Protein AF-A0A7W0V5D8-F1 (afdb_monomer_lite)

Sequence (46 aa):
VRATTATGEVQEFAAIARIDSPVEADYYRNGGILQTVLRRLTQPVA

Structure (mmCIF, N/CA/C/O backbone):
data_AF-A0A7W0V5D8-F1
#
_entry.id   AF-A0A7W0V5D8-F1
#
loop_
_atom_site.group_PDB
_atom_site.id
_atom_site.type_symbol
_atom_site.label_atom_id
_atom_site.label_alt_id
_atom_site.label_comp_id
_atom_site.label_asym_id
_atom_site.label_entity_id
_atom_site.label_seq_id
_atom_site.pdbx_PDB_ins_code
_atom_site.Cartn_x
_atom_site.Cartn_y
_atom_site.Cartn_z
_atom_site.occupancy
_atom_site.B_iso_or_equiv
_atom_site.auth_seq_id
_atom_site.auth_comp_id
_atom_site.auth_asym_id
_atom_site.auth_atom_id
_atom_site.pdbx_PDB_model_num
ATOM 1 N N . VAL A 1 1 ? -9.307 2.203 7.956 1.00 93.25 1 VAL A N 1
ATOM 2 C CA . VAL A 1 1 ? -8.443 1.566 8.983 1.00 93.25 1 VAL A CA 1
ATOM 3 C C . VAL A 1 1 ? -9.198 1.513 10.300 1.00 93.25 1 VAL A C 1
ATOM 5 O O . VAL A 1 1 ? -10.099 2.326 10.484 1.00 93.25 1 VAL A O 1
ATOM 8 N N . ARG A 1 2 ? -8.895 0.537 11.164 1.00 97.19 2 ARG A N 1
ATOM 9 C CA . ARG A 1 2 ? -9.590 0.325 12.442 1.00 97.19 2 ARG A CA 1
ATOM 10 C C . ARG A 1 2 ? -8.620 0.508 13.601 1.00 97.19 2 ARG A C 1
ATOM 12 O O . ARG A 1 2 ? -7.526 -0.047 13.553 1.00 97.19 2 ARG A O 1
ATOM 19 N N . ALA A 1 3 ? -9.034 1.240 14.626 1.00 97.25 3 ALA A N 1
ATOM 20 C CA . ALA A 1 3 ? -8.362 1.288 15.919 1.00 97.25 3 ALA A CA 1
ATOM 21 C C . ALA A 1 3 ? -9.297 0.712 16.985 1.00 97.25 3 ALA A C 1
ATOM 23 O O . ALA A 1 3 ? -10.500 0.956 16.937 1.00 97.25 3 ALA A O 1
ATOM 24 N N . THR A 1 4 ? -8.748 -0.066 17.918 1.00 98.00 4 THR A N 1
ATOM 25 C CA . THR A 1 4 ? -9.508 -0.626 19.046 1.00 98.00 4 THR A CA 1
ATOM 26 C C . THR A 1 4 ? -9.065 0.073 20.321 1.00 98.00 4 THR A C 1
ATOM 28 O O . THR A 1 4 ? -7.865 0.158 20.588 1.00 98.00 4 THR A O 1
ATOM 31 N N . THR A 1 5 ? -10.012 0.605 21.087 1.00 95.69 5 THR A N 1
ATOM 32 C CA . THR A 1 5 ?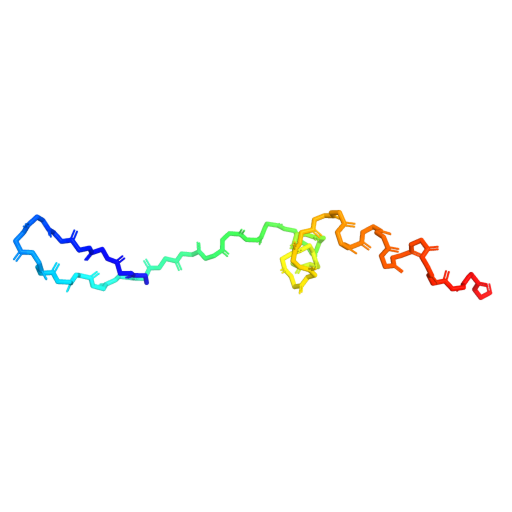 -9.734 1.257 22.370 1.00 95.69 5 THR A CA 1
ATOM 33 C C . THR A 1 5 ? -9.471 0.218 23.464 1.00 95.69 5 THR A C 1
ATOM 35 O O . THR A 1 5 ? -9.746 -0.972 23.302 1.00 95.69 5 THR A O 1
ATOM 38 N N . ALA A 1 6 ? -8.980 0.660 24.625 1.00 96.56 6 ALA A N 1
ATOM 39 C CA . ALA A 1 6 ? -8.771 -0.222 25.777 1.00 96.56 6 ALA A CA 1
ATOM 40 C C . ALA A 1 6 ? -10.073 -0.857 26.309 1.00 96.56 6 ALA A C 1
ATOM 42 O O . ALA A 1 6 ? -10.025 -1.890 26.969 1.00 96.56 6 ALA A O 1
ATOM 43 N N . THR A 1 7 ? -11.229 -0.256 26.014 1.00 96.12 7 THR A N 1
ATOM 44 C CA . THR A 1 7 ? -12.552 -0.786 26.373 1.00 96.12 7 THR A CA 1
ATOM 45 C C . THR A 1 7 ? -13.123 -1.731 25.311 1.00 96.12 7 THR A C 1
ATOM 47 O O . THR A 1 7 ? -14.197 -2.289 25.516 1.00 96.12 7 THR A O 1
ATOM 50 N N . GLY A 1 8 ? -12.419 -1.934 24.191 1.00 96.62 8 GLY A N 1
ATOM 51 C CA . GLY A 1 8 ? -12.842 -2.805 23.091 1.00 96.62 8 GLY A CA 1
ATOM 52 C C . GLY A 1 8 ? -13.707 -2.123 22.028 1.00 96.62 8 GLY A C 1
ATOM 53 O O . GLY A 1 8 ? -14.146 -2.784 21.090 1.00 96.62 8 GLY A O 1
ATOM 54 N N . GLU A 1 9 ? -13.945 -0.814 22.135 1.00 98.00 9 GLU A N 1
ATOM 55 C CA . GLU A 1 9 ? -14.661 -0.059 21.106 1.00 98.00 9 GLU A CA 1
ATOM 56 C C . GLU A 1 9 ? -13.812 0.050 19.834 1.00 98.00 9 GLU A C 1
ATOM 58 O O . GLU A 1 9 ? -12.611 0.327 19.894 1.00 98.00 9 GLU A O 1
ATOM 63 N N . VAL A 1 10 ? -14.434 -0.166 18.673 1.00 98.12 10 VAL A N 1
ATOM 64 C CA . VAL A 1 10 ? -13.762 -0.107 17.371 1.00 98.12 10 VAL A CA 1
ATOM 65 C C . VAL A 1 10 ? -14.130 1.188 16.661 1.00 98.12 10 VAL A C 1
ATOM 67 O O . VAL A 1 10 ? -15.285 1.397 16.300 1.00 98.12 10 VAL A O 1
ATOM 70 N N . GLN A 1 11 ? -13.124 2.019 16.390 1.00 97.62 11 GLN A N 1
ATOM 71 C CA . GLN A 1 11 ? -13.274 3.226 15.587 1.00 97.62 11 GLN A CA 1
ATOM 72 C C . GLN A 1 11 ? -12.733 3.003 14.174 1.00 97.62 11 GLN A C 1
ATOM 74 O O . GLN A 1 11 ? -11.578 2.607 13.983 1.00 97.62 11 GLN A O 1
ATOM 79 N N . GLU A 1 12 ? -13.565 3.297 13.177 1.00 98.12 12 GLU A N 1
ATOM 80 C CA . GLU A 1 12 ? -13.174 3.294 11.770 1.00 98.12 12 GLU A CA 1
ATOM 81 C C . GLU A 1 12 ? -12.887 4.710 11.275 1.00 98.12 12 GLU A C 1
ATOM 83 O O . GLU A 1 12 ? -13.637 5.646 11.549 1.00 98.12 12 GLU A O 1
ATOM 88 N N . PHE A 1 13 ? -11.805 4.865 10.514 1.00 97.38 13 PHE A N 1
ATOM 89 C CA . PHE A 1 13 ? -11.458 6.132 9.877 1.00 97.38 13 PHE A CA 1
ATOM 90 C C . PHE A 1 13 ? -10.759 5.923 8.531 1.00 97.38 13 PHE A C 1
ATOM 92 O O . PHE A 1 13 ? -10.178 4.863 8.250 1.00 97.38 13 PHE A O 1
ATOM 99 N N . ALA A 1 14 ? -10.835 6.946 7.679 1.00 97.69 14 ALA A N 1
ATOM 100 C CA . ALA A 1 14 ? -10.135 6.980 6.404 1.00 97.69 14 ALA A CA 1
ATOM 101 C C . ALA A 1 14 ? -8.637 7.244 6.620 1.00 97.69 14 ALA A C 1
ATOM 103 O O . ALA A 1 14 ? -8.253 8.063 7.452 1.00 97.69 14 ALA A O 1
ATOM 104 N N . ALA A 1 15 ? -7.792 6.561 5.851 1.00 96.69 15 ALA A N 1
ATOM 105 C CA . ALA A 1 15 ? -6.354 6.794 5.819 1.00 96.69 15 ALA A CA 1
ATOM 106 C C . ALA A 1 15 ? -5.855 6.716 4.377 1.00 96.69 15 ALA A C 1
ATOM 108 O O . ALA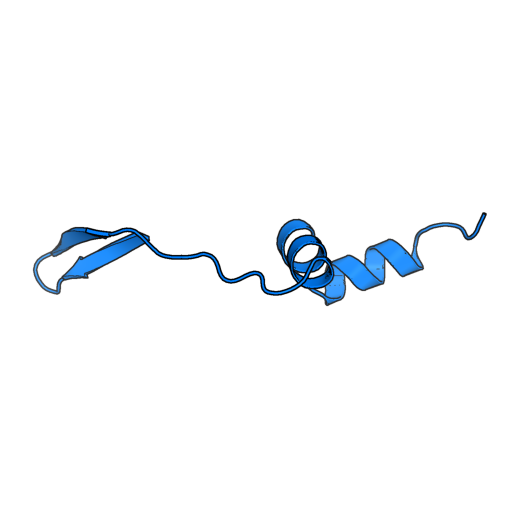 A 1 15 ? -6.410 5.981 3.559 1.00 96.69 15 ALA A O 1
ATOM 109 N N . ILE A 1 16 ? -4.796 7.464 4.083 1.00 96.44 16 ILE A N 1
ATOM 110 C CA . ILE A 1 16 ?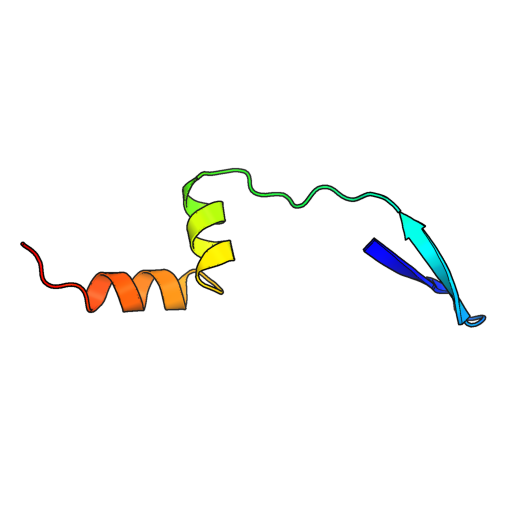 -4.147 7.453 2.774 1.00 96.44 16 ILE A CA 1
ATOM 111 C C . ILE A 1 16 ? -3.091 6.347 2.780 1.00 96.44 16 ILE A C 1
ATOM 113 O O . ILE A 1 16 ? -2.161 6.382 3.585 1.00 96.44 16 ILE A O 1
ATOM 117 N N . ALA A 1 17 ? -3.208 5.385 1.866 1.00 94.50 17 ALA A N 1
ATOM 118 C CA . ALA A 1 17 ? -2.116 4.46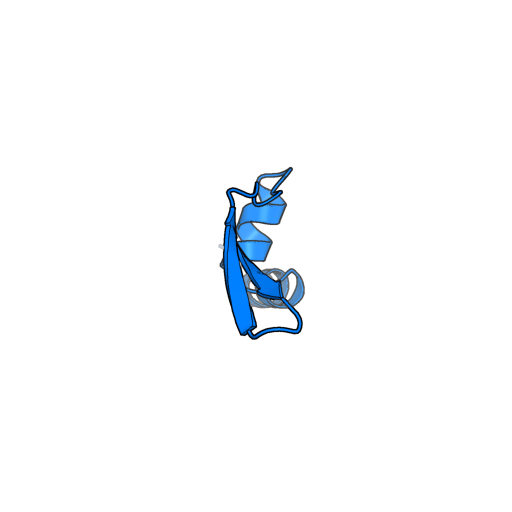4 1.569 1.00 94.50 17 ALA A CA 1
ATOM 119 C C . ALA A 1 17 ? -1.050 5.221 0.760 1.00 94.50 17 ALA A C 1
ATOM 121 O O . ALA A 1 17 ? -1.237 5.477 -0.428 1.00 94.50 17 ALA A O 1
ATOM 122 N N . ARG A 1 18 ? 0.031 5.649 1.423 1.00 97.31 18 ARG A N 1
ATOM 123 C CA . ARG A 1 18 ? 1.100 6.451 0.811 1.00 97.31 18 ARG A CA 1
ATOM 124 C C . ARG A 1 18 ? 1.955 5.587 -0.111 1.00 97.31 18 ARG A C 1
ATOM 126 O O . ARG A 1 18 ? 2.734 4.761 0.352 1.00 97.31 18 ARG A O 1
ATOM 133 N N . ILE A 1 19 ? 1.756 5.789 -1.405 1.00 97.50 19 ILE A N 1
ATOM 134 C CA . ILE A 1 19 ? 2.587 5.288 -2.493 1.00 97.50 19 ILE A CA 1
ATOM 135 C C . ILE A 1 19 ? 2.956 6.533 -3.286 1.00 97.50 19 ILE A C 1
ATOM 137 O O . ILE A 1 19 ? 2.113 7.095 -3.986 1.00 97.50 19 ILE A O 1
ATOM 141 N N . ASP A 1 20 ? 4.186 6.993 -3.115 1.00 97.81 20 ASP A N 1
ATOM 142 C CA . ASP A 1 20 ? 4.628 8.287 -3.627 1.00 97.81 20 ASP A CA 1
ATOM 143 C C . ASP A 1 20 ? 5.275 8.159 -5.018 1.00 97.81 20 ASP A C 1
ATOM 145 O O . ASP A 1 20 ? 5.474 9.157 -5.712 1.00 97.81 20 ASP A O 1
ATOM 149 N N . SER A 1 21 ? 5.561 6.931 -5.469 1.00 97.56 21 SER A N 1
ATOM 150 C CA . SER A 1 21 ? 6.161 6.659 -6.776 1.00 97.56 21 SER A CA 1
ATOM 151 C C . SER A 1 21 ? 5.571 5.422 -7.477 1.00 97.56 21 SER A C 1
ATOM 153 O O . SER A 1 21 ? 5.103 4.487 -6.820 1.00 97.56 21 SER A O 1
ATOM 155 N N . PRO A 1 22 ? 5.634 5.344 -8.824 1.00 96.94 22 PRO A N 1
ATOM 156 C CA . PRO A 1 22 ? 5.241 4.138 -9.558 1.00 96.94 22 PRO A CA 1
ATOM 157 C C . PRO A 1 22 ? 6.008 2.883 -9.112 1.00 96.94 22 PRO A C 1
ATOM 159 O O . PRO A 1 22 ? 5.435 1.799 -9.041 1.00 96.94 22 PRO A O 1
ATOM 162 N N . VAL A 1 23 ? 7.287 3.036 -8.752 1.00 96.44 23 VAL A N 1
ATOM 163 C CA . VAL A 1 23 ? 8.145 1.938 -8.279 1.00 96.44 23 VAL A CA 1
ATOM 164 C C . VAL A 1 23 ? 7.667 1.389 -6.930 1.00 96.44 23 VAL A C 1
ATOM 166 O O . VAL A 1 23 ? 7.660 0.175 -6.731 1.00 96.44 23 VAL A O 1
ATOM 169 N N . GLU A 1 24 ? 7.211 2.247 -6.015 1.00 97.62 24 GLU A N 1
ATOM 170 C CA . GLU A 1 24 ? 6.616 1.807 -4.747 1.00 97.62 24 GLU A CA 1
ATOM 171 C C . GLU A 1 24 ? 5.320 1.024 -4.955 1.00 97.62 24 GLU A C 1
ATOM 173 O O . GLU A 1 24 ? 5.081 0.049 -4.241 1.00 97.62 24 GLU A O 1
ATOM 178 N N . ALA A 1 25 ? 4.509 1.390 -5.954 1.00 97.12 25 ALA A N 1
ATOM 179 C CA . ALA A 1 25 ? 3.309 0.632 -6.297 1.00 97.12 25 ALA A CA 1
ATOM 180 C C . ALA A 1 25 ? 3.664 -0.801 -6.722 1.00 97.12 25 ALA A C 1
ATOM 182 O O . ALA A 1 25 ? 2.998 -1.758 -6.321 1.00 97.12 25 ALA A O 1
ATOM 183 N N . ASP A 1 26 ? 4.737 -0.958 -7.497 1.00 96.31 26 ASP A N 1
ATOM 184 C CA . ASP A 1 26 ? 5.234 -2.269 -7.906 1.00 96.31 26 ASP A CA 1
ATOM 185 C C . ASP A 1 26 ? 5.777 -3.059 -6.719 1.00 96.31 26 ASP A C 1
ATOM 187 O O . ASP A 1 26 ? 5.461 -4.240 -6.583 1.00 96.31 26 ASP A O 1
ATOM 191 N N . TYR A 1 27 ? 6.546 -2.427 -5.829 1.00 97.19 27 TYR A N 1
ATOM 192 C CA . TYR A 1 27 ? 7.033 -3.077 -4.611 1.00 97.19 27 TYR A CA 1
ATOM 193 C C . TYR A 1 27 ? 5.882 -3.523 -3.712 1.00 97.19 27 TYR A C 1
ATOM 195 O O . TYR A 1 27 ? 5.889 -4.663 -3.250 1.00 97.19 27 TYR A O 1
ATOM 203 N N . TYR A 1 28 ? 4.872 -2.674 -3.512 1.00 97.19 28 TYR A N 1
ATOM 204 C CA . TYR A 1 28 ? 3.680 -2.995 -2.731 1.00 97.19 28 TYR A CA 1
ATOM 205 C C . TYR A 1 28 ? 2.944 -4.213 -3.304 1.00 97.19 28 TYR A C 1
ATOM 207 O O . TYR A 1 28 ? 2.719 -5.189 -2.588 1.00 97.19 28 TYR A O 1
ATOM 215 N N . ARG A 1 29 ? 2.650 -4.214 -4.612 1.00 96.25 29 ARG A N 1
ATOM 216 C CA . ARG A 1 29 ? 1.977 -5.341 -5.289 1.00 96.25 29 ARG A CA 1
ATOM 217 C C . ARG A 1 29 ? 2.789 -6.630 -5.241 1.00 96.25 29 ARG A C 1
ATOM 219 O O . ARG A 1 29 ? 2.226 -7.716 -5.165 1.00 96.25 29 ARG A O 1
ATOM 226 N N . ASN A 1 30 ? 4.112 -6.515 -5.285 1.00 96.62 30 ASN A N 1
ATOM 227 C CA . ASN A 1 30 ? 5.011 -7.658 -5.276 1.00 96.62 30 ASN A CA 1
ATOM 228 C C . ASN A 1 30 ? 5.294 -8.221 -3.875 1.00 96.62 30 ASN A C 1
ATOM 230 O O . ASN A 1 30 ? 5.970 -9.249 -3.787 1.00 96.62 30 ASN A O 1
ATOM 234 N N . GLY A 1 31 ? 4.793 -7.596 -2.804 1.00 95.88 31 GLY A N 1
ATOM 235 C CA . GLY A 1 31 ? 5.071 -8.006 -1.424 1.00 95.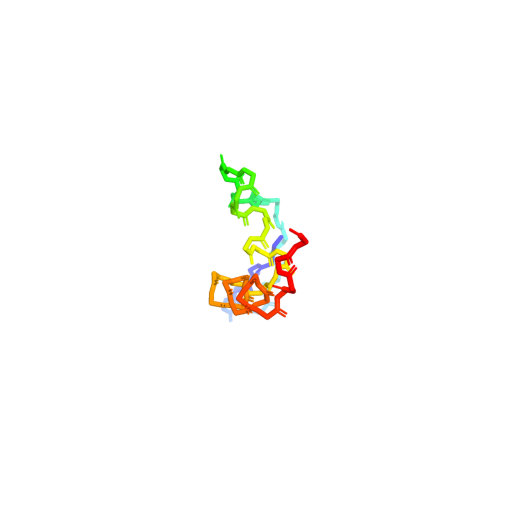88 31 GLY A CA 1
ATOM 236 C C . GLY A 1 31 ? 6.446 -7.562 -0.911 1.00 95.88 31 GLY A C 1
ATOM 237 O O . GLY A 1 31 ? 6.988 -8.172 0.006 1.00 95.88 31 GLY A O 1
ATOM 238 N N . GLY A 1 32 ? 7.030 -6.524 -1.513 1.00 97.19 32 GLY A N 1
ATOM 239 C CA . GLY A 1 32 ? 8.276 -5.888 -1.092 1.00 97.19 32 GLY A CA 1
ATOM 240 C C . GLY A 1 32 ? 9.336 -5.783 -2.191 1.00 97.19 32 GLY A C 1
ATOM 241 O O . GLY A 1 32 ? 9.250 -6.393 -3.264 1.00 97.19 32 GLY A 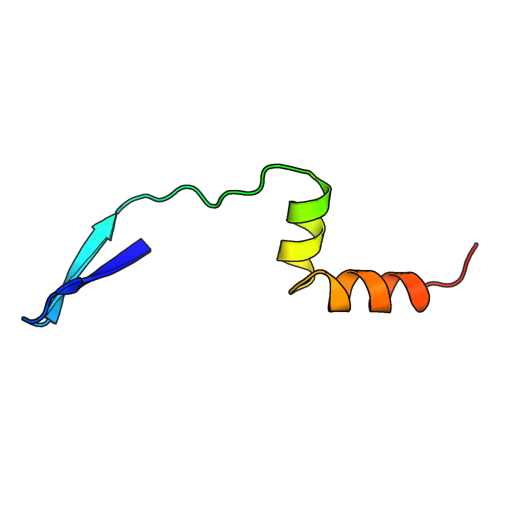O 1
ATOM 242 N N . ILE A 1 33 ? 10.387 -5.011 -1.897 1.00 97.31 33 ILE A N 1
ATOM 243 C CA . ILE A 1 33 ? 11.511 -4.787 -2.817 1.00 97.31 33 ILE A CA 1
ATOM 244 C C . ILE A 1 33 ? 12.255 -6.087 -3.147 1.00 97.31 33 ILE A C 1
ATOM 246 O O . ILE A 1 33 ? 12.523 -6.348 -4.317 1.00 97.31 33 ILE A O 1
ATOM 250 N N . LEU A 1 34 ? 12.513 -6.945 -2.150 1.00 97.38 34 LEU A N 1
ATOM 251 C CA . LEU A 1 34 ? 13.246 -8.200 -2.347 1.00 97.38 34 LEU A CA 1
ATOM 252 C C . LEU A 1 34 ? 12.541 -9.105 -3.363 1.00 97.38 34 LEU A C 1
ATOM 254 O O . LEU A 1 34 ? 13.154 -9.552 -4.327 1.00 97.38 34 LEU A O 1
ATOM 258 N N . GLN A 1 35 ? 11.236 -9.316 -3.188 1.00 97.00 35 GLN A N 1
ATOM 259 C CA . GLN A 1 35 ? 10.440 -10.143 -4.096 1.00 97.00 35 GLN A CA 1
ATOM 260 C C . GLN A 1 35 ? 10.401 -9.561 -5.511 1.00 97.00 35 GLN A C 1
ATOM 262 O O . GLN A 1 35 ? 10.511 -10.294 -6.491 1.00 97.00 35 GLN A O 1
ATOM 267 N N . THR A 1 36 ? 10.303 -8.234 -5.624 1.00 96.06 36 THR A N 1
ATOM 268 C CA . THR A 1 36 ? 10.339 -7.543 -6.919 1.00 96.06 36 THR A CA 1
ATOM 269 C C . THR A 1 36 ? 11.655 -7.791 -7.651 1.00 96.06 36 THR A C 1
ATOM 271 O O . THR A 1 36 ? 11.651 -8.128 -8.833 1.00 96.06 36 THR A O 1
ATOM 274 N N . VAL A 1 37 ? 12.784 -7.645 -6.954 1.00 96.06 37 VAL A N 1
ATOM 275 C CA . VAL A 1 37 ? 14.117 -7.825 -7.538 1.00 96.06 37 VAL A CA 1
ATOM 276 C C . VAL A 1 37 ? 14.351 -9.281 -7.924 1.00 96.06 37 VAL A C 1
ATOM 278 O O . VAL A 1 37 ? 14.763 -9.535 -9.051 1.00 96.06 37 VAL A O 1
ATOM 281 N N . LEU A 1 38 ? 14.029 -10.240 -7.051 1.00 96.25 38 LEU A N 1
ATOM 282 C CA . LEU A 1 38 ? 14.199 -11.665 -7.353 1.00 96.25 38 LEU A CA 1
ATOM 283 C C . LEU A 1 38 ? 13.421 -12.074 -8.611 1.00 96.25 38 LEU A C 1
ATOM 285 O O . LEU A 1 38 ? 13.993 -12.704 -9.496 1.00 96.25 38 LEU A O 1
ATOM 289 N N . ARG A 1 39 ? 12.159 -11.641 -8.749 1.00 94.19 39 ARG A N 1
ATOM 290 C CA . ARG A 1 39 ? 11.360 -11.898 -9.961 1.00 94.19 39 ARG A CA 1
ATOM 291 C C . ARG A 1 39 ? 12.000 -11.306 -11.216 1.00 94.19 39 ARG A C 1
ATOM 293 O O . ARG A 1 39 ? 12.011 -11.970 -12.249 1.00 94.19 39 ARG A O 1
ATOM 300 N N . ARG A 1 40 ? 12.551 -10.088 -11.132 1.00 92.75 40 ARG A N 1
ATOM 301 C CA . ARG A 1 40 ? 13.265 -9.447 -12.252 1.00 92.75 40 ARG A CA 1
ATOM 302 C C . ARG A 1 40 ? 14.522 -10.221 -12.646 1.00 92.75 40 ARG A C 1
ATOM 304 O O . ARG A 1 40 ? 14.762 -10.393 -13.830 1.00 92.75 40 ARG A O 1
ATOM 311 N N . LEU A 1 41 ? 15.285 -10.721 -11.674 1.00 94.69 41 LEU A N 1
ATOM 312 C CA . LEU A 1 41 ? 16.498 -11.507 -11.935 1.00 94.69 41 LEU A CA 1
ATOM 313 C C . LEU A 1 41 ? 16.202 -12.866 -12.581 1.00 94.69 41 LEU A C 1
ATOM 315 O O . LEU A 1 41 ? 17.037 -13.385 -13.312 1.00 94.69 41 LEU A O 1
ATOM 319 N N . THR A 1 42 ? 15.027 -13.444 -12.321 1.00 92.38 42 THR A N 1
ATOM 320 C CA . THR A 1 42 ? 14.605 -14.711 -12.942 1.00 92.38 42 THR A CA 1
ATOM 321 C C . THR A 1 42 ? 13.981 -14.553 -14.327 1.00 92.38 42 THR A C 1
ATOM 323 O O . THR A 1 42 ? 13.750 -15.558 -14.996 1.00 92.38 42 THR A O 1
ATOM 326 N N . GLN A 1 43 ? 13.662 -13.329 -14.761 1.00 86.44 43 GLN A N 1
ATOM 327 C CA . GLN A 1 43 ? 13.104 -13.119 -16.094 1.00 86.44 43 GLN A CA 1
ATOM 328 C C . GLN A 1 43 ? 14.211 -13.275 -17.146 1.00 86.44 43 GLN A C 1
ATOM 330 O O . GLN A 1 43 ? 15.263 -12.647 -17.007 1.00 86.44 43 GLN A O 1
ATOM 335 N N . PRO A 1 44 ? 13.998 -14.091 -18.195 1.00 78.44 44 PRO A N 1
ATOM 336 C CA . PRO A 1 44 ? 14.934 -14.151 -19.303 1.00 78.44 44 PRO A CA 1
ATOM 337 C C . PRO A 1 44 ? 15.045 -12.766 -19.938 1.00 78.44 44 PRO A C 1
ATOM 339 O O . PRO A 1 44 ? 14.032 -12.120 -20.213 1.00 78.44 44 PRO A O 1
ATOM 342 N N . VAL A 1 45 ? 16.278 -12.319 -20.170 1.00 74.12 45 VAL A N 1
ATOM 343 C CA . VAL A 1 45 ? 16.525 -11.153 -21.017 1.00 74.12 45 VAL A CA 1
ATOM 344 C C . VAL A 1 45 ? 16.143 -11.568 -22.436 1.00 74.12 45 VAL A C 1
ATOM 346 O O . VAL A 1 45 ? 16.674 -12.560 -22.937 1.00 74.12 45 VAL A O 1
ATOM 349 N N . ALA A 1 46 ? 15.164 -10.875 -23.018 1.00 61.47 46 ALA A N 1
ATOM 350 C CA . ALA A 1 46 ? 14.780 -11.055 -24.416 1.00 61.47 46 ALA A CA 1
ATOM 351 C C . ALA A 1 46 ? 15.900 -10.600 -25.359 1.00 61.47 46 ALA A C 1
ATOM 353 O O . ALA A 1 46 ? 16.572 -9.596 -25.024 1.00 61.47 46 ALA A O 1
#

Secondary structure (DSSP, 8-state):
-EEE-TT--EEE--------SHHHHHHHHHTSHHHHHHHHHHSPP-

Radius of gyration: 17.54 Å; chains: 1; bounding box: 31×23×51 Å

pLDDT: mean 94.67, std 6.73, range [61.47, 98.12]

Foldseek 3Di:
DWDADPVRDIDDDDDDPDDPDPVSVQQVVQVHDVSSVVVVVPDDDD